Protein AF-A0A016TV05-F1 (afdb_monomer_lite)

Sequence (71 aa):
MVVTCKGPDAGYMATSACVLSAALAIIRDSQNLPHGGGVFTTASAFAKTNIYSYLDSFGIKFEVESPQAHI

Secondary structure (DSSP, 8-state):
-EEEEE-S-TTTHHHHHHHHHHHHHHHHTGGGSPSS-SPPPHHHHHTTS-HHHHHHHTT-EEEEEPPP---

Foldseek 3Di:
DDKDKDADDPPPLLVVLLVVLLVCFCPVVVVQADPDDDDDDPCRSPVPTPSQVSSVVSVTHIDDDDDPDDD

Structure (mmCIF, N/CA/C/O backbone):
data_AF-A0A016TV05-F1
#
_entry.id   AF-A0A016TV05-F1
#
loop_
_atom_site.group_PDB
_atom_site.id
_atom_site.type_symbol
_atom_site.label_atom_id
_atom_site.label_alt_id
_atom_site.label_comp_id
_atom_site.label_asym_id
_atom_site.label_entity_id
_atom_site.label_seq_id
_atom_site.pdbx_PDB_ins_code
_atom_site.Cartn_x
_atom_site.Cartn_y
_atom_site.Cartn_z
_atom_site.occupancy
_atom_site.B_iso_or_equiv
_atom_site.auth_seq_id
_atom_site.auth_comp_id
_atom_site.auth_asym_id
_atom_site.auth_atom_id
_atom_site.pdbx_PDB_model_num
ATOM 1 N N . MET A 1 1 ? -9.279 1.866 -21.420 1.00 76.69 1 MET A N 1
ATOM 2 C CA . MET A 1 1 ? -8.800 2.616 -20.244 1.00 76.69 1 MET A CA 1
ATOM 3 C C . MET A 1 1 ? -7.857 1.693 -19.505 1.00 76.69 1 MET A C 1
ATOM 5 O O . MET A 1 1 ? -8.284 0.598 -19.158 1.00 76.69 1 MET A O 1
ATOM 9 N N . VAL A 1 2 ? -6.587 2.066 -19.387 1.00 90.06 2 VAL A N 1
ATOM 10 C CA . VAL A 1 2 ? -5.568 1.270 -18.686 1.00 90.06 2 VAL A CA 1
ATOM 11 C C . VAL A 1 2 ? -5.249 1.990 -17.382 1.00 90.06 2 VAL A C 1
ATOM 13 O O . VAL A 1 2 ? -5.250 3.217 -17.351 1.00 90.06 2 VAL A O 1
ATOM 16 N N . VAL A 1 3 ? -5.045 1.244 -16.298 1.00 92.19 3 VAL A N 1
ATOM 17 C CA . VAL A 1 3 ? -4.569 1.812 -15.033 1.00 92.19 3 VAL A CA 1
ATOM 18 C C . VAL A 1 3 ? -3.159 1.304 -14.810 1.00 92.19 3 VAL A C 1
ATOM 20 O O . VAL A 1 3 ? -2.943 0.093 -14.757 1.00 92.19 3 VAL A O 1
ATOM 23 N N . THR A 1 4 ? -2.219 2.230 -14.675 1.00 93.25 4 THR A N 1
ATOM 24 C CA . THR A 1 4 ? -0.802 1.927 -14.489 1.00 93.25 4 THR A CA 1
ATOM 25 C C . THR A 1 4 ? -0.411 2.263 -13.055 1.00 93.25 4 THR A C 1
ATOM 27 O O . THR A 1 4 ? -0.748 3.329 -12.540 1.00 93.25 4 THR A O 1
ATOM 30 N N . CYS A 1 5 ? 0.290 1.341 -12.394 1.00 93.94 5 CYS A N 1
ATOM 31 C CA . CYS A 1 5 ? 0.911 1.574 -11.093 1.00 93.94 5 CYS A CA 1
ATOM 32 C C . CYS A 1 5 ? 2.404 1.831 -11.312 1.00 93.94 5 CYS A C 1
ATOM 34 O O . CYS A 1 5 ? 3.113 0.959 -11.815 1.00 93.94 5 CYS A O 1
ATOM 36 N N . LYS A 1 6 ? 2.867 3.034 -10.975 1.00 94.12 6 LYS A N 1
ATOM 37 C CA . LYS A 1 6 ? 4.268 3.456 -11.086 1.00 94.12 6 LYS A CA 1
ATOM 38 C C . LYS A 1 6 ? 4.858 3.535 -9.687 1.00 94.12 6 LYS A C 1
ATOM 40 O O . LYS A 1 6 ? 4.196 4.007 -8.770 1.00 94.12 6 LYS A O 1
ATOM 45 N N . GLY A 1 7 ? 6.085 3.064 -9.516 1.00 93.81 7 GLY A N 1
ATOM 46 C CA . GLY A 1 7 ? 6.727 2.995 -8.211 1.00 93.81 7 GLY A CA 1
ATOM 47 C C . GLY A 1 7 ? 8.224 2.720 -8.307 1.00 93.81 7 GLY A C 1
ATOM 48 O O . GLY A 1 7 ? 8.746 2.562 -9.414 1.00 93.81 7 GLY A O 1
ATOM 49 N N . PRO A 1 8 ? 8.921 2.668 -7.158 1.00 94.00 8 PRO A N 1
ATOM 50 C CA . PRO A 1 8 ? 10.307 2.215 -7.089 1.00 94.00 8 PRO A CA 1
ATOM 51 C C . PRO A 1 8 ? 10.406 0.714 -7.421 1.00 94.00 8 PRO A C 1
ATOM 53 O O . PRO A 1 8 ? 9.420 0.091 -7.816 1.00 94.00 8 PRO A O 1
ATOM 56 N N . ASP A 1 9 ? 11.591 0.119 -7.248 1.00 94.62 9 ASP A N 1
ATOM 57 C CA . ASP A 1 9 ? 11.789 -1.325 -7.432 1.00 94.62 9 ASP A CA 1
ATOM 58 C C . ASP A 1 9 ? 10.658 -2.152 -6.790 1.00 94.62 9 ASP A C 1
ATOM 60 O O . ASP A 1 9 ? 10.332 -1.986 -5.607 1.00 94.62 9 ASP A O 1
ATOM 64 N N . ALA A 1 10 ? 10.083 -3.049 -7.593 1.00 89.44 10 ALA A N 1
ATOM 65 C CA . ALA A 1 10 ? 8.920 -3.840 -7.221 1.00 89.44 10 ALA A CA 1
ATOM 66 C C . ALA A 1 10 ? 9.234 -4.873 -6.129 1.00 89.44 10 ALA A C 1
ATOM 68 O O . ALA A 1 10 ? 8.342 -5.246 -5.372 1.00 89.44 10 ALA A O 1
ATOM 69 N N . GLY A 1 11 ? 10.485 -5.336 -6.032 1.00 89.94 11 GLY A N 1
ATOM 70 C CA . GLY A 1 11 ? 10.872 -6.378 -5.086 1.00 89.94 11 GLY A CA 1
ATOM 71 C C . GLY A 1 11 ? 10.901 -5.872 -3.649 1.00 89.94 11 GLY A C 1
ATOM 72 O O . GLY A 1 11 ? 10.188 -6.387 -2.787 1.00 89.94 11 GLY A O 1
ATOM 73 N N . TYR A 1 12 ? 11.701 -4.840 -3.394 1.00 92.56 12 TYR A N 1
ATOM 74 C CA . TYR A 1 12 ? 12.021 -4.402 -2.039 1.00 92.56 12 TYR A CA 1
ATOM 75 C C . TYR A 1 12 ? 11.308 -3.121 -1.647 1.00 92.56 12 TYR A C 1
ATOM 77 O O . TYR A 1 12 ? 10.521 -3.117 -0.695 1.00 92.56 12 TYR A O 1
ATOM 85 N N . MET A 1 13 ? 11.595 -2.025 -2.350 1.00 95.50 13 MET A N 1
ATOM 86 C CA . MET A 1 13 ? 11.133 -0.705 -1.923 1.00 95.50 13 MET A CA 1
ATOM 87 C C . MET A 1 13 ? 9.614 -0.606 -2.022 1.00 95.50 13 MET A C 1
ATOM 89 O O . MET 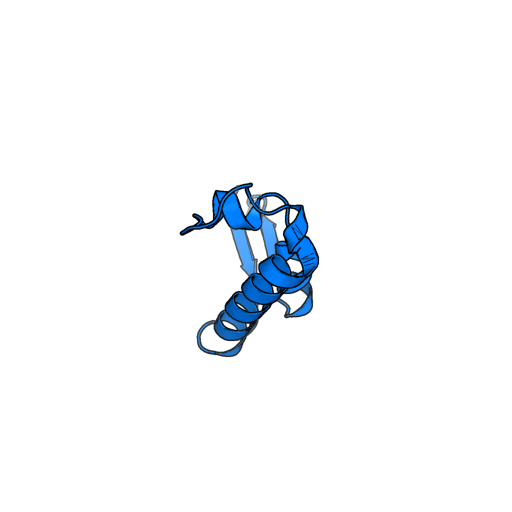A 1 13 ? 8.973 -0.211 -1.049 1.00 95.50 13 MET A O 1
ATOM 93 N N . ALA A 1 14 ? 9.032 -1.031 -3.147 1.00 96.19 14 ALA A N 1
ATOM 94 C CA . ALA A 1 14 ? 7.589 -0.970 -3.336 1.00 96.19 14 ALA A CA 1
ATOM 95 C C . ALA A 1 14 ? 6.849 -1.886 -2.348 1.00 96.19 14 ALA A C 1
ATOM 97 O O . ALA A 1 14 ? 5.916 -1.446 -1.680 1.00 96.19 14 ALA A O 1
ATOM 98 N N . THR A 1 15 ? 7.300 -3.134 -2.181 1.00 96.81 15 THR A N 1
ATOM 99 C CA . THR A 1 15 ? 6.690 -4.081 -1.231 1.00 96.81 15 THR A CA 1
ATOM 100 C C . THR A 1 15 ? 6.730 -3.552 0.201 1.00 96.81 15 THR A C 1
ATOM 102 O O . THR A 1 15 ? 5.714 -3.562 0.898 1.00 96.81 15 THR A O 1
ATOM 105 N N . SER A 1 16 ? 7.881 -3.033 0.635 1.00 97.56 16 SER A N 1
ATOM 106 C CA . SER A 1 16 ? 8.039 -2.475 1.983 1.00 97.56 16 SER A CA 1
ATOM 107 C C . SER A 1 16 ? 7.138 -1.257 2.193 1.00 97.56 16 SER A C 1
ATOM 109 O O . SER A 1 16 ? 6.480 -1.137 3.227 1.00 97.56 16 SER A O 1
ATOM 111 N N . ALA A 1 17 ? 7.053 -0.381 1.190 1.00 97.69 17 ALA A N 1
ATOM 112 C CA . ALA A 1 17 ? 6.171 0.778 1.204 1.00 97.69 17 ALA A CA 1
ATOM 113 C C . ALA A 1 17 ? 4.687 0.388 1.262 1.00 97.69 17 ALA A C 1
ATOM 115 O O . ALA A 1 17 ? 3.927 1.026 1.990 1.00 97.69 17 ALA A O 1
ATOM 116 N N . CYS A 1 18 ? 4.265 -0.675 0.571 1.00 97.06 18 CYS A N 1
ATOM 117 C CA . CYS A 1 18 ? 2.900 -1.199 0.658 1.00 97.06 18 CYS A CA 1
ATOM 118 C C . CYS A 1 18 ? 2.561 -1.679 2.076 1.00 97.06 18 CYS A C 1
ATOM 120 O O . CYS A 1 18 ? 1.516 -1.311 2.614 1.00 97.06 18 CYS A O 1
ATOM 122 N N . VAL A 1 19 ? 3.455 -2.449 2.709 1.00 97.62 19 VAL A N 1
ATOM 123 C CA . VAL A 1 19 ? 3.270 -2.927 4.092 1.00 97.62 19 VAL A CA 1
ATOM 124 C C . VAL A 1 19 ? 3.196 -1.752 5.068 1.00 97.62 19 VAL A C 1
ATOM 126 O O . VAL A 1 19 ? 2.296 -1.700 5.907 1.00 97.62 19 VAL A O 1
ATOM 129 N N . LEU A 1 20 ? 4.098 -0.777 4.936 1.00 98.00 20 LEU A N 1
ATOM 130 C CA . LEU A 1 20 ? 4.103 0.409 5.789 1.00 98.00 20 LEU A CA 1
ATOM 131 C C . LEU A 1 20 ? 2.848 1.268 5.580 1.00 98.00 20 LEU A C 1
ATOM 133 O O . LEU A 1 20 ? 2.251 1.720 6.551 1.00 98.00 20 LEU A O 1
ATOM 137 N N . SER A 1 21 ? 2.400 1.437 4.336 1.00 98.19 21 SER A N 1
ATOM 138 C CA . SER A 1 21 ? 1.170 2.170 4.012 1.00 98.19 21 SER A CA 1
ATOM 139 C C . SER A 1 21 ? -0.070 1.496 4.600 1.00 98.19 21 SER A C 1
ATOM 141 O O . SER A 1 21 ? -0.936 2.182 5.140 1.00 98.19 21 SER A O 1
ATOM 143 N N . ALA A 1 22 ? -0.135 0.161 4.574 1.00 97.56 22 ALA A N 1
ATOM 144 C CA . ALA A 1 22 ? -1.198 -0.597 5.230 1.00 97.56 22 ALA A CA 1
ATOM 145 C C . ALA A 1 22 ? -1.174 -0.415 6.757 1.00 97.56 22 ALA A C 1
ATOM 147 O O . ALA A 1 22 ? -2.216 -0.174 7.365 1.00 97.56 22 ALA A O 1
ATOM 148 N N . ALA A 1 23 ? 0.007 -0.471 7.380 1.00 97.56 23 ALA A N 1
ATOM 149 C CA . ALA A 1 23 ? 0.150 -0.231 8.814 1.00 97.56 23 ALA A CA 1
ATOM 150 C C . ALA A 1 23 ? -0.264 1.200 9.199 1.00 97.56 23 ALA A C 1
ATOM 152 O O . ALA A 1 23 ? -0.992 1.390 10.172 1.00 97.56 23 ALA A O 1
ATOM 153 N N . LEU A 1 24 ? 0.147 2.204 8.417 1.00 98.06 24 LEU A N 1
ATOM 154 C CA . LEU A 1 24 ? -0.242 3.598 8.624 1.00 98.06 24 LEU A CA 1
ATOM 155 C C . LEU A 1 24 ? -1.754 3.789 8.492 1.00 98.06 24 LEU A C 1
ATOM 157 O O . LEU A 1 24 ? -2.332 4.441 9.355 1.00 98.06 24 LEU A O 1
ATOM 161 N N . ALA A 1 25 ? -2.393 3.181 7.490 1.00 97.12 25 ALA A N 1
ATOM 162 C CA . ALA A 1 25 ? -3.846 3.206 7.334 1.00 97.12 25 ALA A CA 1
ATOM 163 C C . ALA A 1 25 ? -4.559 2.599 8.553 1.00 97.12 25 ALA A C 1
ATOM 165 O O . ALA A 1 25 ? -5.461 3.214 9.110 1.00 97.12 25 ALA A O 1
ATOM 166 N N . ILE A 1 26 ? -4.110 1.437 9.037 1.00 94.06 26 ILE A N 1
ATOM 167 C CA . ILE A 1 26 ? -4.717 0.783 10.207 1.00 94.06 26 ILE A CA 1
ATOM 168 C C . ILE A 1 26 ? -4.535 1.621 11.480 1.00 94.06 26 ILE A C 1
ATOM 170 O O . ILE A 1 26 ? -5.463 1.735 12.276 1.00 94.06 26 ILE A O 1
ATOM 174 N N . ILE A 1 27 ? -3.352 2.202 11.694 1.00 95.44 27 ILE A N 1
ATOM 175 C CA . ILE A 1 27 ? -3.027 2.924 12.932 1.00 95.44 27 ILE A CA 1
ATOM 176 C C . ILE A 1 27 ? -3.642 4.329 12.932 1.00 95.44 27 ILE A C 1
ATOM 178 O O . ILE A 1 27 ? -4.286 4.725 13.905 1.00 95.44 27 ILE A O 1
ATOM 182 N N . ARG A 1 28 ? -3.434 5.097 11.858 1.00 97.06 28 ARG A N 1
ATOM 183 C CA . ARG A 1 28 ? -3.814 6.516 11.781 1.00 97.06 28 ARG A CA 1
ATOM 184 C C . ARG A 1 28 ? -5.273 6.715 11.395 1.00 97.06 28 ARG A C 1
ATOM 186 O O . ARG A 1 28 ? -5.902 7.620 11.932 1.00 97.06 28 ARG A O 1
ATOM 193 N N . ASP A 1 29 ? -5.823 5.840 10.556 1.00 95.56 29 ASP A N 1
ATOM 194 C CA . ASP A 1 29 ? -7.224 5.898 10.127 1.00 95.56 29 ASP A CA 1
ATOM 195 C 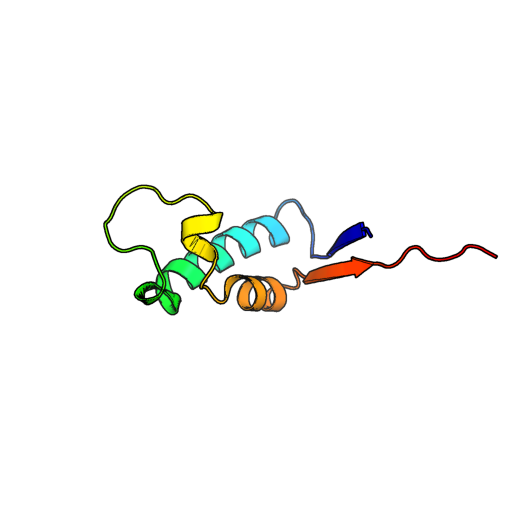C . ASP A 1 29 ? -8.087 4.862 10.867 1.00 95.56 29 ASP A C 1
ATOM 197 O O . ASP A 1 29 ? -9.134 4.446 10.374 1.00 95.56 29 ASP A O 1
ATOM 201 N N . SER A 1 30 ? -7.670 4.444 12.068 1.00 92.19 30 SER A N 1
ATOM 202 C CA . SER A 1 30 ? -8.328 3.386 12.850 1.00 92.19 30 SER A CA 1
ATOM 203 C C . SER A 1 30 ? -9.824 3.616 13.088 1.00 92.19 30 SER A C 1
ATOM 205 O O . SER A 1 30 ? -10.594 2.662 13.140 1.00 92.19 30 SER A O 1
ATOM 207 N N . GLN A 1 31 ? -10.253 4.877 13.183 1.00 92.75 31 GLN A N 1
ATOM 208 C CA . GLN A 1 31 ? -11.661 5.258 13.352 1.00 92.75 31 GLN A CA 1
ATOM 209 C C . GLN A 1 31 ? -12.530 4.933 12.127 1.00 92.75 31 GLN A C 1
ATOM 211 O O . GLN A 1 31 ? -13.750 4.857 12.236 1.00 92.75 31 GLN A O 1
ATOM 216 N N . ASN A 1 32 ? -11.908 4.735 10.963 1.00 93.19 32 ASN A N 1
ATOM 217 C CA . ASN A 1 32 ? -12.582 4.404 9.712 1.00 93.19 32 ASN A CA 1
ATOM 218 C C . ASN A 1 32 ? -12.614 2.894 9.434 1.00 93.19 32 ASN A C 1
ATOM 220 O O . ASN A 1 32 ? -13.215 2.474 8.439 1.00 93.19 32 ASN A O 1
ATOM 224 N N . LEU A 1 33 ? -11.974 2.081 10.285 1.00 91.94 33 LEU A N 1
ATOM 225 C CA . LEU A 1 33 ? -12.024 0.626 10.177 1.00 91.94 33 LEU A CA 1
ATOM 226 C C . LEU A 1 33 ? -13.440 0.108 10.486 1.00 91.94 33 LEU A C 1
ATOM 228 O O . LEU A 1 33 ? -14.177 0.723 11.261 1.00 91.94 33 LEU A O 1
ATOM 232 N N . PRO A 1 34 ? -13.842 -1.034 9.899 1.00 88.88 34 PRO A N 1
ATOM 233 C CA . PRO A 1 34 ? -15.114 -1.667 10.222 1.00 88.88 34 PRO A CA 1
ATOM 234 C C . PRO A 1 34 ? -15.262 -1.929 11.728 1.00 88.88 34 PRO A C 1
ATOM 236 O O . PRO A 1 34 ? -14.315 -2.341 12.396 1.00 88.88 34 PRO A O 1
ATOM 239 N N . HIS A 1 35 ? -16.471 -1.725 12.256 1.00 82.88 35 HIS A N 1
ATOM 240 C CA . HIS A 1 35 ? -16.779 -2.038 13.649 1.00 82.88 35 HIS A CA 1
ATOM 241 C C . HIS A 1 35 ? -16.776 -3.559 13.872 1.00 82.88 35 HIS A C 1
ATOM 243 O O . HIS A 1 35 ? -17.422 -4.298 13.129 1.00 82.88 35 HIS A O 1
ATOM 249 N N . GLY A 1 36 ? -16.097 -4.004 14.931 1.00 79.44 36 GLY A N 1
ATOM 250 C CA . GLY A 1 36 ? -15.900 -5.420 15.252 1.00 79.44 36 GLY A CA 1
ATOM 251 C C . GLY A 1 36 ? -14.500 -5.900 14.865 1.00 79.44 36 GLY A C 1
ATOM 252 O O . GLY A 1 36 ? -14.003 -5.593 13.788 1.00 79.44 36 GLY A O 1
ATOM 253 N N . GLY A 1 37 ? -13.832 -6.618 15.772 1.00 75.88 37 GLY A N 1
ATOM 254 C CA . GLY A 1 37 ? -12.512 -7.195 15.505 1.00 75.88 37 GLY A CA 1
ATOM 255 C C . GLY A 1 37 ? -12.570 -8.380 14.534 1.00 75.88 37 GLY A C 1
ATOM 256 O O . GLY A 1 37 ? -13.644 -8.881 14.208 1.00 75.88 37 GLY A O 1
ATOM 257 N N . GLY A 1 38 ? -11.404 -8.861 14.105 1.00 87.56 38 GLY A N 1
ATOM 258 C CA . GLY A 1 38 ? -11.280 -10.037 13.245 1.00 87.56 38 GLY A CA 1
ATOM 259 C C . GLY A 1 38 ? -10.323 -9.811 12.082 1.00 87.56 38 GLY A C 1
ATOM 260 O O . GLY A 1 38 ? -9.416 -8.984 12.157 1.00 87.56 38 GLY A O 1
ATOM 261 N N . VAL A 1 39 ? -10.521 -10.572 11.007 1.00 91.38 39 VAL A N 1
ATOM 262 C CA . VAL A 1 39 ? -9.731 -10.465 9.776 1.00 91.38 39 VAL A CA 1
ATOM 263 C C . VAL A 1 39 ? -10.509 -9.635 8.763 1.00 91.38 39 VAL A C 1
ATOM 265 O O . VAL A 1 39 ? -11.618 -9.999 8.375 1.00 91.38 39 VAL A O 1
ATOM 268 N N . PHE A 1 40 ? -9.918 -8.529 8.318 1.00 91.69 40 PHE A N 1
ATOM 269 C CA . PHE A 1 40 ? -10.515 -7.664 7.307 1.00 91.69 40 PHE A CA 1
ATOM 270 C C . PHE A 1 40 ? -9.985 -7.996 5.914 1.00 91.69 40 PHE A C 1
ATOM 272 O O . PHE A 1 40 ? -8.793 -8.231 5.721 1.00 91.69 40 PHE A O 1
ATOM 279 N N . THR A 1 41 ? -10.872 -7.956 4.921 1.00 93.00 41 THR A N 1
ATOM 280 C CA . THR A 1 41 ? -10.448 -7.922 3.517 1.00 93.00 41 THR A CA 1
ATOM 281 C C . THR A 1 41 ? -9.837 -6.559 3.192 1.00 93.00 41 THR A C 1
ATOM 283 O O . THR A 1 41 ? -10.147 -5.565 3.850 1.00 93.00 41 THR A O 1
ATOM 286 N N . THR A 1 42 ? -9.003 -6.484 2.155 1.00 92.62 42 THR A N 1
ATOM 287 C CA . THR A 1 42 ? -8.373 -5.224 1.723 1.00 92.62 42 THR A CA 1
ATOM 288 C C . THR A 1 42 ? -9.401 -4.138 1.415 1.00 92.62 42 THR A C 1
ATOM 290 O O . THR A 1 42 ? -9.236 -3.000 1.845 1.00 92.62 42 THR A O 1
ATOM 293 N N . ALA A 1 43 ? -10.500 -4.493 0.742 1.00 92.56 43 ALA A N 1
ATOM 294 C CA . ALA A 1 43 ? -11.589 -3.565 0.462 1.00 92.56 43 ALA A CA 1
ATOM 295 C C . ALA A 1 43 ? -12.210 -3.023 1.759 1.00 92.56 43 ALA A C 1
ATOM 297 O O . ALA A 1 43 ? -12.360 -1.816 1.906 1.00 92.56 43 ALA A O 1
ATOM 298 N N . SER A 1 44 ? -12.518 -3.887 2.730 1.00 92.69 44 SER A N 1
ATOM 299 C CA . SER A 1 44 ? -13.099 -3.454 4.008 1.00 92.69 44 SER A CA 1
ATOM 300 C C . SER A 1 44 ? -12.133 -2.616 4.848 1.00 92.69 44 SER A C 1
ATOM 302 O O . SER A 1 44 ? -12.554 -1.630 5.444 1.00 92.69 44 SER A O 1
ATOM 304 N N . ALA A 1 45 ? -10.855 -2.999 4.896 1.00 94.12 45 ALA A N 1
ATOM 305 C CA . ALA A 1 45 ? -9.845 -2.323 5.704 1.00 94.12 45 ALA A CA 1
ATOM 306 C C . ALA A 1 45 ? -9.473 -0.946 5.145 1.00 94.12 45 ALA A C 1
ATOM 308 O O . ALA A 1 45 ? -9.240 -0.025 5.919 1.00 94.12 45 ALA A O 1
ATOM 309 N N . PHE A 1 46 ? -9.409 -0.802 3.816 1.00 95.81 46 PHE A N 1
ATOM 310 C CA . PHE A 1 46 ? -8.804 0.372 3.188 1.00 95.81 46 PHE A CA 1
ATOM 311 C C . PHE A 1 46 ? -9.787 1.313 2.485 1.00 95.81 46 PHE A C 1
ATOM 313 O O . PHE A 1 46 ? -9.406 2.451 2.209 1.00 95.81 46 PHE A O 1
ATOM 320 N N . ALA A 1 47 ? -11.042 0.909 2.239 1.00 94.19 47 ALA A N 1
ATOM 321 C CA . ALA A 1 47 ? -12.013 1.706 1.470 1.00 94.19 47 ALA A CA 1
ATOM 322 C C . ALA A 1 47 ? -12.246 3.128 2.001 1.00 94.19 47 ALA A C 1
ATOM 324 O O . ALA A 1 47 ? -12.626 4.008 1.233 1.00 94.19 47 ALA A O 1
ATOM 325 N N . LYS A 1 48 ? -12.049 3.354 3.304 1.00 95.38 48 LYS A N 1
ATOM 326 C CA . LYS A 1 48 ? -12.244 4.656 3.962 1.00 95.38 48 LYS A CA 1
ATOM 327 C C . LYS A 1 48 ? -10.963 5.182 4.616 1.00 95.38 48 LYS A C 1
ATOM 329 O O . LYS A 1 48 ? -11.019 5.898 5.610 1.00 95.38 48 LYS A O 1
ATOM 334 N N . THR A 1 49 ? -9.807 4.800 4.082 1.00 96.94 49 THR A N 1
ATOM 335 C CA . TH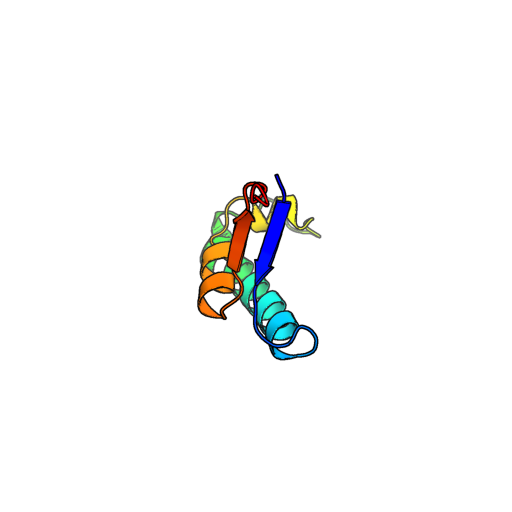R A 1 49 ? -8.490 5.190 4.610 1.00 96.94 49 THR A CA 1
ATOM 336 C C . THR A 1 49 ? -7.740 6.084 3.632 1.00 96.94 49 THR A C 1
ATOM 338 O O . THR A 1 49 ? -8.066 6.150 2.447 1.00 96.94 49 THR A O 1
ATOM 341 N N . ASN A 1 50 ? -6.682 6.725 4.114 1.00 97.38 50 ASN A N 1
ATOM 342 C CA . ASN A 1 50 ? -5.772 7.555 3.334 1.00 97.38 50 ASN A CA 1
ATOM 343 C C . ASN A 1 50 ? -4.641 6.736 2.686 1.00 97.38 50 ASN A C 1
ATOM 345 O O . ASN A 1 50 ? -3.569 7.270 2.395 1.00 97.38 50 ASN A O 1
ATOM 349 N N . ILE A 1 51 ? -4.853 5.434 2.447 1.00 97.75 51 ILE A N 1
ATOM 350 C CA . ILE A 1 51 ? -3.799 4.522 1.983 1.00 97.75 51 ILE A CA 1
ATOM 351 C C . ILE A 1 51 ? -3.129 4.987 0.684 1.00 97.75 51 ILE A C 1
ATOM 353 O O . ILE A 1 51 ? -1.914 4.870 0.560 1.00 97.75 51 ILE A O 1
ATOM 357 N N . TYR A 1 52 ? -3.879 5.578 -0.252 1.00 96.88 52 TYR A N 1
ATOM 358 C CA . TYR A 1 52 ? -3.311 6.099 -1.498 1.00 96.88 52 TYR A CA 1
ATOM 359 C C . TYR A 1 52 ? -2.363 7.278 -1.262 1.00 96.88 52 TYR A C 1
ATOM 361 O O . TYR A 1 52 ? -1.352 7.377 -1.947 1.00 96.88 52 TYR A O 1
ATOM 369 N N . SER A 1 53 ? -2.630 8.131 -0.270 1.00 97.94 53 SER A N 1
ATOM 370 C CA . SER A 1 53 ? -1.722 9.221 0.104 1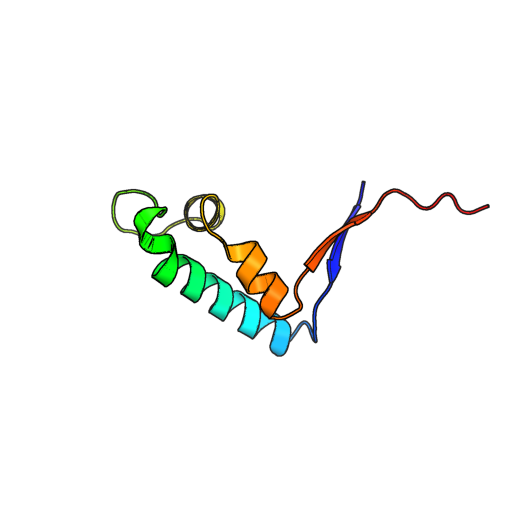.00 97.94 53 SER A CA 1
ATOM 371 C C . SER A 1 53 ? -0.434 8.694 0.738 1.00 97.94 53 SER A C 1
ATOM 373 O O . SER A 1 53 ? 0.641 9.232 0.487 1.00 97.94 53 SER A O 1
ATOM 375 N N . TYR A 1 54 ? -0.518 7.622 1.532 1.00 98.00 54 TYR A N 1
ATOM 376 C CA . T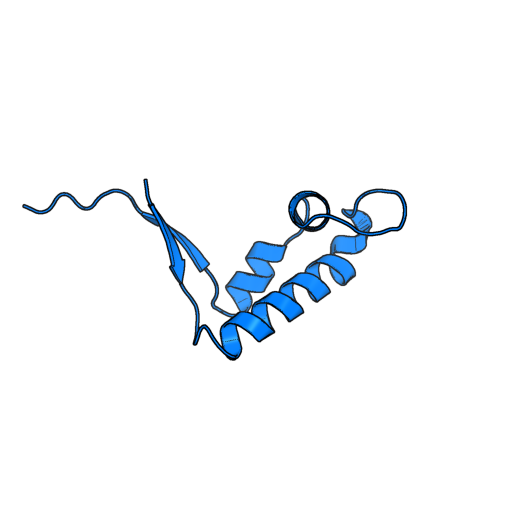YR A 1 54 ? 0.672 6.970 2.083 1.00 98.00 54 TYR A CA 1
ATOM 377 C C . TYR A 1 54 ? 1.500 6.298 0.986 1.00 98.00 54 TYR A C 1
ATOM 379 O O . TYR A 1 54 ? 2.705 6.532 0.920 1.00 98.00 54 TYR A O 1
ATOM 387 N N . LEU A 1 55 ? 0.861 5.557 0.078 1.00 98.00 55 LEU A N 1
ATOM 388 C CA . LEU A 1 55 ? 1.519 4.952 -1.083 1.00 98.00 55 LEU A CA 1
ATOM 389 C C . LEU A 1 55 ? 2.205 6.014 -1.956 1.00 98.00 55 LEU A C 1
ATOM 391 O O . LEU A 1 55 ? 3.384 5.864 -2.280 1.00 98.00 55 LEU A O 1
ATOM 395 N N . ASP A 1 56 ? 1.517 7.124 -2.243 1.00 97.69 56 ASP A N 1
ATOM 396 C CA . ASP A 1 56 ? 2.065 8.240 -3.023 1.00 97.69 56 ASP A CA 1
ATOM 397 C C . ASP A 1 56 ? 3.297 8.863 -2.350 1.00 97.69 56 ASP A C 1
ATOM 399 O O . ASP A 1 56 ? 4.288 9.149 -3.023 1.00 97.69 56 ASP A O 1
ATOM 403 N N . SER A 1 57 ? 3.293 8.978 -1.014 1.00 97.44 57 SER A N 1
ATOM 404 C CA . SER A 1 57 ? 4.438 9.491 -0.246 1.00 97.44 57 SER A CA 1
ATOM 405 C C . SER A 1 57 ? 5.691 8.609 -0.330 1.00 97.44 57 SER A C 1
ATOM 407 O O . SER A 1 57 ? 6.801 9.101 -0.136 1.00 97.44 57 SER A O 1
ATOM 409 N N . PHE A 1 58 ? 5.530 7.326 -0.673 1.00 96.88 58 PHE A N 1
ATOM 410 C CA . PHE A 1 58 ? 6.628 6.398 -0.964 1.00 96.88 58 PHE A CA 1
ATOM 411 C C . PHE A 1 58 ? 6.924 6.265 -2.466 1.00 96.88 58 PHE A C 1
ATOM 413 O O . PHE A 1 58 ? 7.713 5.412 -2.874 1.00 96.88 58 PHE A O 1
ATOM 420 N N . GLY A 1 59 ? 6.303 7.104 -3.297 1.00 96.38 59 GLY A N 1
ATOM 421 C CA . GLY A 1 59 ? 6.487 7.118 -4.743 1.00 96.38 59 GLY A CA 1
ATOM 422 C C . GLY A 1 59 ? 5.650 6.088 -5.501 1.00 96.38 59 GLY A C 1
ATOM 423 O O . GLY A 1 59 ? 5.889 5.917 -6.691 1.00 96.38 59 GLY A O 1
ATOM 424 N N . ILE A 1 60 ? 4.687 5.417 -4.856 1.00 97.56 60 ILE A N 1
ATOM 425 C CA . ILE A 1 60 ? 3.761 4.481 -5.508 1.00 97.56 60 ILE A CA 1
ATOM 426 C C . ILE A 1 60 ? 2.500 5.235 -5.941 1.00 97.56 60 ILE A C 1
ATOM 428 O O . ILE A 1 60 ? 1.682 5.621 -5.106 1.00 97.56 60 ILE A O 1
ATOM 432 N N . LYS A 1 61 ? 2.321 5.417 -7.250 1.00 96.31 61 LYS A N 1
ATOM 433 C CA . LYS A 1 61 ? 1.224 6.187 -7.849 1.00 96.31 61 LYS A CA 1
ATOM 434 C C . LYS A 1 61 ? 0.396 5.339 -8.796 1.00 96.31 61 LYS A C 1
ATOM 436 O O . LYS A 1 61 ? 0.937 4.567 -9.583 1.00 96.31 61 LYS A O 1
ATOM 441 N N . PHE A 1 62 ? -0.916 5.535 -8.756 1.00 94.12 62 PHE A N 1
ATOM 442 C CA . PHE A 1 62 ? -1.854 4.925 -9.693 1.00 94.12 62 PHE A CA 1
ATOM 443 C C . PHE A 1 62 ? -2.365 5.996 -10.649 1.00 94.12 62 PHE A C 1
ATOM 445 O O . PHE A 1 62 ? -2.896 7.015 -10.213 1.00 94.12 62 PHE A O 1
ATOM 452 N N . GLU A 1 63 ? -2.215 5.759 -11.947 1.00 93.19 63 GLU A N 1
ATOM 453 C CA . GLU A 1 63 ? -2.597 6.697 -12.999 1.00 93.19 63 GLU A CA 1
ATOM 454 C C . GLU A 1 63 ? -3.543 6.020 -13.988 1.00 93.19 63 GLU A C 1
ATOM 456 O O . GLU A 1 63 ? -3.361 4.856 -14.350 1.00 93.19 63 GLU A O 1
ATOM 461 N N . VAL A 1 64 ? -4.565 6.755 -14.425 1.00 92.94 64 VAL A N 1
ATOM 462 C CA . VAL A 1 64 ? -5.477 6.304 -15.477 1.00 92.94 64 VAL A CA 1
ATOM 463 C C . VAL A 1 64 ? -4.953 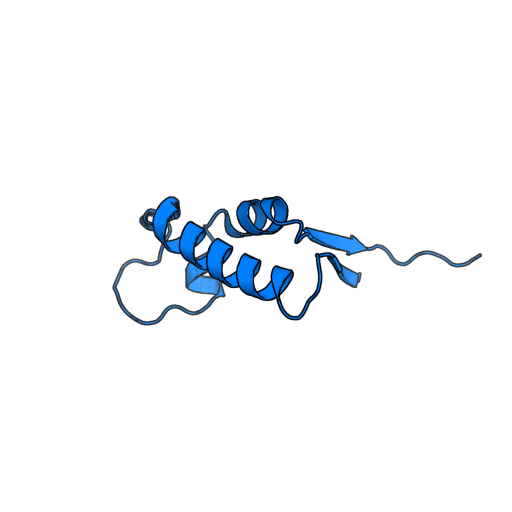6.825 -16.807 1.00 92.94 64 VAL A C 1
ATOM 465 O O . VAL A 1 64 ? -4.933 8.031 -17.042 1.00 92.94 64 VAL A O 1
ATOM 468 N N . GLU A 1 65 ? -4.551 5.915 -17.684 1.00 88.81 65 GLU A N 1
ATOM 469 C CA . GLU A 1 65 ? -4.033 6.234 -19.007 1.00 88.81 65 GLU A CA 1
ATOM 470 C C . GLU A 1 65 ? -5.154 6.076 -20.050 1.00 88.81 65 GLU A C 1
ATOM 472 O O . GLU A 1 65 ? -5.826 5.035 -20.173 1.00 88.81 65 GLU A O 1
ATOM 477 N N . SER A 1 66 ? -5.393 7.157 -20.798 1.00 82.56 66 SER A N 1
ATOM 478 C CA . SER A 1 66 ? -6.172 7.111 -22.031 1.00 82.56 66 SER A CA 1
ATOM 479 C C . SER A 1 66 ? -5.330 6.451 -23.128 1.00 82.56 66 SER A C 1
ATOM 481 O O . SER A 1 66 ? -4.113 6.617 -23.139 1.00 82.56 66 SER A O 1
ATOM 483 N N . PRO A 1 67 ? -5.939 5.693 -24.058 1.00 73.50 67 PRO A N 1
ATOM 484 C CA . PRO A 1 67 ? -5.189 5.115 -25.166 1.00 73.50 67 PRO A CA 1
ATOM 485 C C . PRO A 1 67 ? -4.492 6.231 -25.960 1.00 73.50 67 PRO A C 1
ATOM 487 O O . PRO A 1 67 ? -5.172 7.110 -26.492 1.00 73.50 67 PRO A O 1
ATOM 490 N N . GLN A 1 68 ? -3.160 6.213 -26.055 1.00 65.25 68 GLN A N 1
ATOM 491 C CA . GLN A 1 68 ? -2.449 7.060 -27.011 1.00 65.25 68 GLN A CA 1
ATOM 492 C C . GLN A 1 68 ? -2.843 6.635 -28.432 1.00 65.25 68 GLN A C 1
ATOM 494 O O . GLN A 1 68 ? -2.572 5.509 -28.849 1.00 65.25 68 GLN A O 1
ATOM 499 N N . ALA A 1 69 ? -3.480 7.538 -29.182 1.00 61.25 69 ALA A N 1
ATOM 500 C CA . ALA A 1 69 ? -3.641 7.378 -30.621 1.00 61.25 69 ALA A CA 1
ATOM 501 C C . ALA A 1 69 ? -2.250 7.475 -31.260 1.00 61.25 69 ALA A C 1
ATOM 503 O O . ALA A 1 69 ? -1.635 8.540 -31.267 1.00 61.25 69 ALA A O 1
ATOM 504 N N . HIS A 1 70 ? -1.731 6.346 -31.731 1.00 55.62 70 HIS A N 1
ATOM 505 C CA . HIS A 1 70 ? -0.513 6.320 -32.527 1.00 55.62 70 HIS A CA 1
ATOM 506 C C . HIS A 1 70 ? -0.878 6.810 -33.938 1.00 55.62 70 HIS A C 1
ATOM 508 O O . HIS A 1 70 ? -1.672 6.158 -34.618 1.00 55.62 70 HIS A O 1
ATOM 514 N N . ILE A 1 71 ? -0.376 7.991 -34.311 1.00 47.59 71 ILE A N 1
ATOM 515 C CA . ILE A 1 71 ? -0.379 8.539 -35.681 1.00 47.59 71 ILE A CA 1
ATOM 516 C C . ILE A 1 71 ? 0.943 8.195 -36.350 1.00 47.59 71 ILE A C 1
ATOM 518 O O . ILE A 1 71 ? 1.977 8.311 -35.652 1.00 47.59 71 ILE A O 1
#

pLDDT: mean 91.26, std 9.94, range [47.59, 98.19]

Radius of gyration: 14.91 Å; chains: 1; bounding box: 29×20×51 Å

Organism: NCBI:txid53326

InterPro domains:
  IPR051276 Saccharopine dehydrogenase-like oxidoreductase [PTHR12286] (3-66)